Protein AF-A0A7V9M0T8-F1 (afdb_monomer)

pLDDT: mean 82.67, std 12.36, range [54.0, 93.94]

Mean predicted aligned error: 11.9 Å

Radius of gyration: 21.5 Å; Cα contacts (8 Å, |Δi|>4): 4; chains: 1; bounding box: 36×20×56 Å

Solvent-accessible surface area (backbone atoms only — not comparable to full-atom values): 3950 Å² total; per-residue (Å²): 110,70,66,60,52,53,50,51,60,51,59,75,73,49,62,72,88,49,52,61,60,52,51,53,50,51,51,49,52,54,48,44,75,74,38,62,75,53,55,63,51,52,58,54,59,45,48,69,58,46,48,70,67,56,75,33,74,68,44,57,56,60,57,76,78,114

Structure (mmCIF, N/CA/C/O backbone):
data_AF-A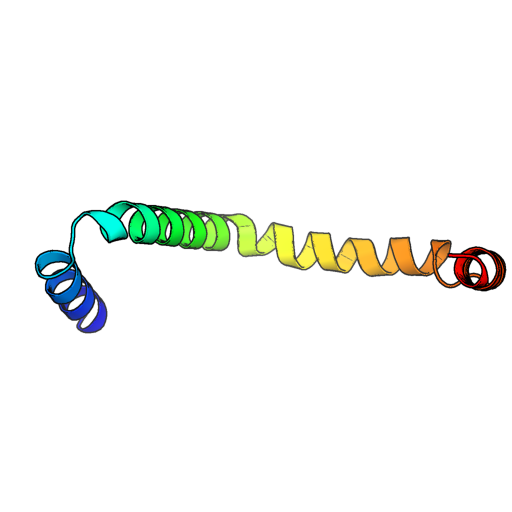0A7V9M0T8-F1
#
_entry.id   AF-A0A7V9M0T8-F1
#
loop_
_atom_site.group_PDB
_atom_site.id
_atom_site.type_symbol
_atom_site.label_atom_id
_atom_site.label_alt_id
_atom_site.label_comp_id
_atom_site.label_asym_id
_atom_site.label_entity_id
_atom_site.label_seq_id
_atom_site.pdbx_PDB_ins_code
_atom_site.Cartn_x
_atom_site.Cartn_y
_atom_site.Cartn_z
_atom_site.occupancy
_atom_site.B_iso_or_equiv
_atom_site.auth_seq_id
_atom_site.auth_comp_id
_atom_site.auth_asym_id
_atom_site.auth_atom_id
_atom_site.pdbx_PDB_model_num
ATOM 1 N N . MET A 1 1 ? 2.012 11.535 16.729 1.00 66.00 1 MET A N 1
ATOM 2 C CA . MET A 1 1 ? 1.236 10.846 17.789 1.00 66.00 1 MET A CA 1
ATOM 3 C C . MET A 1 1 ? -0.262 10.894 17.502 1.00 66.00 1 MET A C 1
ATOM 5 O O . MET A 1 1 ? -0.863 9.833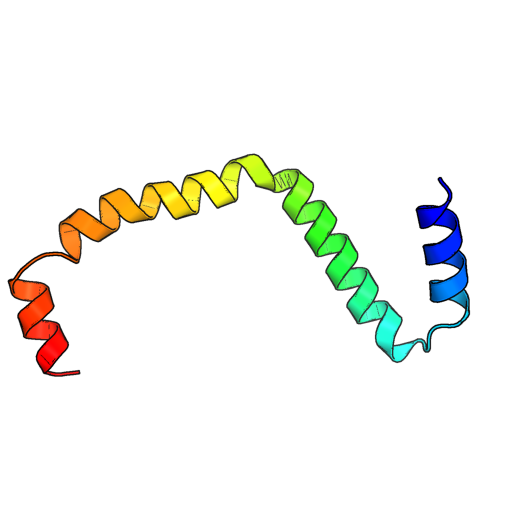 17.440 1.00 66.00 1 MET A O 1
ATOM 9 N N . GLU A 1 2 ? -0.850 12.069 17.242 1.00 90.69 2 GLU A N 1
ATOM 10 C CA . GLU A 1 2 ? -2.290 12.215 16.938 1.00 90.69 2 GLU A CA 1
ATOM 11 C C . GLU A 1 2 ? -2.772 11.327 15.777 1.00 90.69 2 GLU 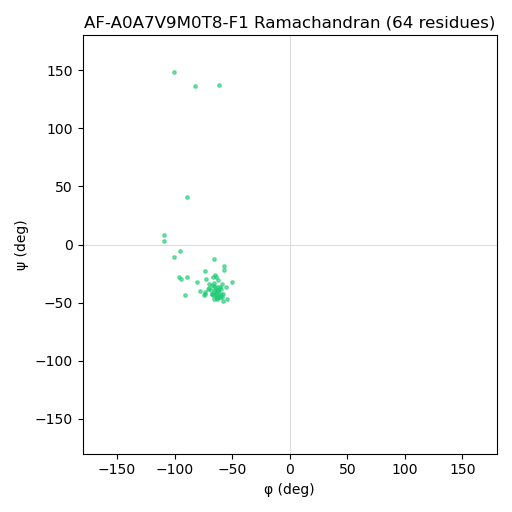A C 1
ATOM 13 O O . GLU A 1 2 ? -3.743 10.593 15.927 1.00 90.69 2 GLU A O 1
ATOM 18 N N . ASN A 1 3 ? -2.039 11.299 14.659 1.00 91.56 3 ASN A N 1
ATOM 19 C CA . ASN A 1 3 ? -2.395 10.454 13.512 1.00 91.56 3 ASN A CA 1
ATOM 20 C C . ASN A 1 3 ? -2.387 8.957 13.847 1.00 91.56 3 ASN A C 1
ATOM 22 O O . ASN A 1 3 ? -3.252 8.226 13.387 1.00 91.56 3 ASN A O 1
ATOM 26 N N . LYS A 1 4 ? -1.451 8.502 14.693 1.00 90.19 4 LYS A N 1
ATOM 27 C CA . LYS A 1 4 ? -1.387 7.097 15.124 1.00 90.19 4 LYS A CA 1
ATOM 28 C C . LYS A 1 4 ? -2.625 6.717 15.937 1.00 90.19 4 LYS A C 1
ATOM 30 O O . LYS A 1 4 ? -3.165 5.637 15.740 1.00 90.19 4 LYS A O 1
ATOM 35 N N . LYS A 1 5 ? -3.089 7.627 16.798 1.00 93.56 5 LYS A N 1
ATOM 36 C CA . LYS A 1 5 ? -4.310 7.439 17.584 1.00 93.56 5 LYS A CA 1
ATOM 37 C C . LYS A 1 5 ? -5.552 7.381 16.688 1.00 93.56 5 LYS A C 1
ATOM 39 O O . LYS A 1 5 ? -6.327 6.444 16.806 1.00 93.56 5 LYS A O 1
ATOM 44 N N . LYS A 1 6 ? -5.681 8.307 15.730 1.00 93.94 6 LYS A N 1
ATOM 45 C CA . LYS A 1 6 ? -6.779 8.288 14.746 1.00 93.94 6 LYS A CA 1
ATOM 46 C C . LYS A 1 6 ? -6.804 6.984 13.945 1.00 93.94 6 LYS A C 1
ATOM 48 O O . LYS A 1 6 ? -7.863 6.410 13.755 1.00 93.94 6 LYS A O 1
ATOM 53 N N . ILE A 1 7 ? -5.642 6.490 13.507 1.00 91.88 7 ILE A N 1
ATOM 54 C CA . ILE A 1 7 ? -5.547 5.211 12.783 1.00 91.88 7 ILE A CA 1
ATOM 55 C C . ILE A 1 7 ? -6.054 4.049 13.646 1.00 91.88 7 ILE A C 1
ATOM 57 O O . ILE A 1 7 ? -6.801 3.221 13.143 1.00 91.88 7 ILE A O 1
ATOM 61 N N . GLN A 1 8 ? -5.695 3.995 14.933 1.00 92.31 8 GLN A N 1
ATOM 62 C CA . GLN A 1 8 ? -6.206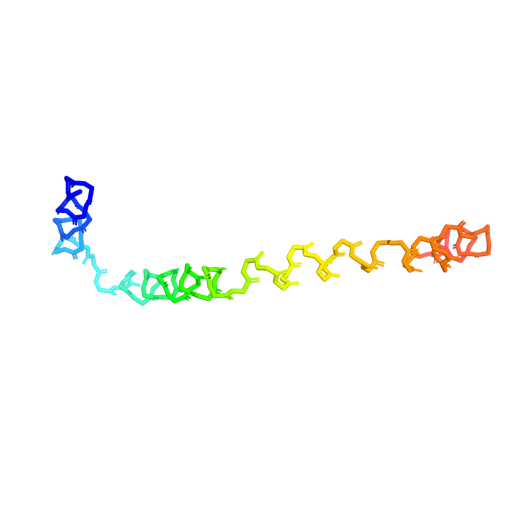 2.959 15.841 1.00 92.31 8 GLN A CA 1
ATOM 63 C C . GLN A 1 8 ? -7.732 3.019 15.974 1.00 92.31 8 GLN A C 1
ATOM 65 O O . GLN A 1 8 ? -8.385 1.992 15.833 1.00 92.31 8 GLN A O 1
ATOM 70 N N . GLU A 1 9 ? -8.296 4.217 16.146 1.00 93.81 9 GLU A N 1
ATOM 71 C CA . GLU A 1 9 ? -9.751 4.417 16.215 1.00 93.81 9 GLU A CA 1
ATOM 72 C C . GLU A 1 9 ? -10.458 3.953 14.924 1.00 93.81 9 GLU A C 1
ATOM 74 O O . GLU A 1 9 ? -11.518 3.333 14.990 1.00 93.81 9 GLU A O 1
ATOM 79 N N . TYR A 1 10 ? -9.861 4.181 13.746 1.00 91.25 10 TYR A N 1
ATOM 80 C CA . TYR A 1 10 ? -10.402 3.677 12.477 1.00 91.25 10 TYR A CA 1
ATOM 81 C C . TYR A 1 10 ? -10.315 2.155 12.348 1.00 91.25 10 TYR A C 1
ATOM 83 O O . TYR A 1 10 ? -11.244 1.545 11.823 1.00 91.25 10 TYR A O 1
ATOM 91 N N . LEU A 1 11 ? -9.224 1.541 12.815 1.00 91.50 11 LEU A N 1
ATOM 92 C CA . LEU A 1 11 ? -9.038 0.089 12.754 1.00 91.50 11 LEU A CA 1
ATOM 93 C C . LEU A 1 11 ? -10.044 -0.662 13.629 1.00 91.50 11 LEU A C 1
ATOM 95 O O . LEU A 1 11 ? -10.511 -1.721 13.228 1.00 91.50 11 LEU A O 1
ATOM 99 N N . GLU A 1 12 ? -10.415 -0.106 14.784 1.00 91.69 12 GLU A N 1
ATOM 100 C CA . GLU A 1 12 ? -11.416 -0.704 15.680 1.00 91.69 12 GLU A CA 1
ATOM 101 C C . GLU A 1 12 ? -12.829 -0.732 15.077 1.00 91.69 12 GLU A C 1
ATOM 103 O O . GLU A 1 12 ? -13.632 -1.597 15.418 1.00 91.69 12 GLU A O 1
ATOM 108 N N . GLN A 1 13 ? -13.148 0.208 14.184 1.00 92.75 13 GLN A N 1
ATOM 109 C CA . GLN A 1 13 ? -14.467 0.321 13.547 1.00 92.75 13 GLN A CA 1
ATOM 110 C C . GLN A 1 13 ? -14.537 -0.377 12.185 1.00 92.75 13 GLN A C 1
ATOM 112 O O . GLN A 1 13 ? -15.598 -0.415 11.553 1.00 92.75 13 GLN A O 1
ATOM 117 N N . LEU A 1 14 ? -13.409 -0.891 11.697 1.00 91.19 14 LEU A N 1
ATOM 118 C CA . LEU A 1 14 ? -13.297 -1.401 10.346 1.00 91.19 14 LEU A CA 1
ATOM 119 C C . LEU A 1 14 ? -13.819 -2.842 10.256 1.00 91.19 14 LEU A C 1
ATOM 121 O O . LEU A 1 14 ? -13.463 -3.677 11.083 1.00 91.19 14 LEU A O 1
ATOM 125 N N . PRO A 1 15 ? -14.601 -3.187 9.222 1.00 93.44 15 PRO A N 1
ATOM 126 C CA . PRO A 1 15 ? -14.944 -4.578 8.962 1.00 93.44 15 PRO A CA 1
ATOM 127 C C . PRO A 1 15 ? -13.705 -5.444 8.681 1.00 93.44 15 PRO A C 1
ATOM 129 O O . PRO A 1 15 ? -12.870 -5.065 7.857 1.00 93.44 15 PRO A O 1
ATOM 132 N N . ASP A 1 16 ? -13.662 -6.653 9.253 1.00 89.06 16 ASP A N 1
ATOM 133 C CA . ASP A 1 16 ? -12.544 -7.610 9.135 1.00 89.06 16 ASP A CA 1
ATOM 134 C C . ASP A 1 16 ? -12.077 -7.863 7.697 1.00 89.06 16 ASP A C 1
ATOM 136 O O . ASP A 1 16 ? -10.889 -8.056 7.443 1.00 89.06 16 ASP A O 1
ATOM 140 N N . LYS A 1 17 ? -13.002 -7.799 6.729 1.00 92.56 17 LYS A N 1
ATOM 141 C CA . LYS A 1 17 ? -12.708 -7.977 5.298 1.00 92.56 17 LYS A CA 1
ATOM 142 C C . LYS A 1 17 ? -11.652 -7.010 4.747 1.00 92.56 17 LYS A C 1
ATOM 144 O O . LYS 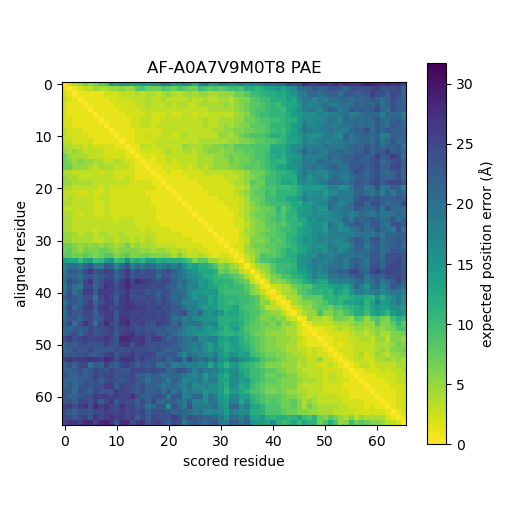A 1 17 ? -11.051 -7.319 3.728 1.00 92.56 1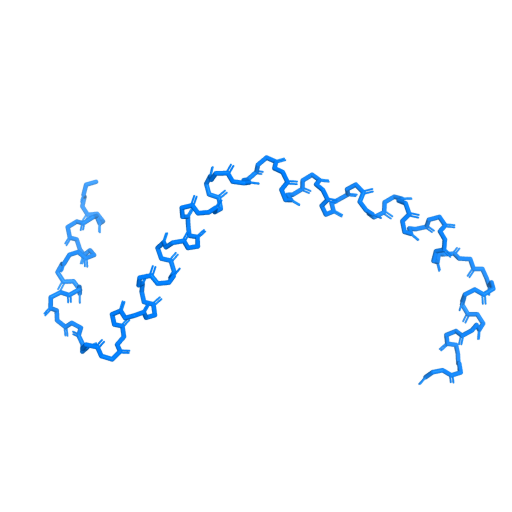7 LYS A O 1
ATOM 149 N N . TYR A 1 18 ? -11.434 -5.869 5.399 1.00 91.81 18 TYR A N 1
ATOM 150 C CA . TYR A 1 18 ? -10.438 -4.874 4.995 1.00 91.81 18 TYR A CA 1
ATOM 151 C C . TYR A 1 18 ? -9.142 -4.949 5.815 1.00 91.81 18 TYR A C 1
ATOM 153 O O . TYR A 1 18 ? -8.155 -4.315 5.451 1.00 91.81 18 TYR A O 1
ATOM 161 N N . LEU A 1 19 ? -9.105 -5.718 6.911 1.00 89.56 19 LEU A N 1
ATOM 162 C CA . LEU A 1 19 ? -7.917 -5.799 7.768 1.00 89.56 19 LEU A CA 1
ATOM 163 C C . LEU A 1 19 ? -6.727 -6.424 7.034 1.00 89.56 19 LEU A C 1
ATOM 165 O O . LEU A 1 19 ? -5.602 -5.959 7.202 1.00 89.56 19 LEU A O 1
ATOM 169 N N . ASN A 1 20 ? -6.978 -7.422 6.179 1.00 91.75 20 ASN A N 1
ATOM 170 C CA . ASN A 1 20 ? -5.936 -8.022 5.343 1.00 91.75 20 ASN A CA 1
ATOM 171 C C . ASN A 1 20 ? -5.339 -7.009 4.359 1.00 91.75 20 ASN A C 1
ATOM 173 O O . ASN A 1 20 ? -4.123 -6.889 4.282 1.00 91.75 20 ASN A O 1
ATOM 177 N N . GLU A 1 21 ? -6.178 -6.229 3.674 1.00 93.50 21 GLU A N 1
ATOM 178 C CA . GLU A 1 21 ? -5.731 -5.202 2.721 1.00 93.50 21 GLU A CA 1
ATOM 179 C C . GLU A 1 21 ? -4.890 -4.116 3.415 1.00 93.50 21 GLU A C 1
ATOM 181 O O . GLU A 1 21 ? -3.850 -3.690 2.913 1.00 93.50 21 GLU A O 1
ATOM 186 N N . ILE A 1 22 ? -5.281 -3.712 4.628 1.00 93.94 22 ILE A N 1
ATOM 187 C CA . ILE A 1 22 ? -4.489 -2.764 5.417 1.00 93.94 22 ILE A CA 1
ATOM 188 C C . ILE A 1 22 ? -3.160 -3.376 5.865 1.00 93.94 22 ILE A C 1
ATOM 190 O O . ILE A 1 22 ? -2.134 -2.696 5.807 1.00 93.94 22 ILE A O 1
ATOM 194 N N . LEU A 1 23 ? -3.151 -4.633 6.315 1.00 92.69 23 LEU A N 1
ATOM 195 C CA . LEU A 1 23 ? -1.916 -5.324 6.693 1.00 92.69 23 LEU A CA 1
ATOM 196 C C . LEU A 1 23 ? -0.946 -5.420 5.512 1.00 92.69 23 LEU A C 1
ATOM 198 O O . LEU A 1 23 ? 0.242 -5.140 5.676 1.00 92.69 23 LEU A O 1
ATOM 202 N N . GLU A 1 24 ? -1.446 -5.744 4.321 1.00 93.81 24 GLU A N 1
ATOM 203 C CA . GLU A 1 24 ? -0.657 -5.749 3.088 1.00 93.81 24 GLU A CA 1
ATOM 204 C C . GLU A 1 24 ? -0.061 -4.369 2.795 1.00 93.81 24 GLU A C 1
ATOM 206 O O . GLU A 1 24 ? 1.138 -4.255 2.527 1.00 93.81 24 GLU A O 1
ATOM 211 N N . TYR A 1 25 ? -0.852 -3.303 2.931 1.00 92.31 25 TYR A N 1
ATOM 212 C CA . TYR A 1 25 ? -0.354 -1.945 2.727 1.00 92.31 25 TYR A CA 1
ATOM 213 C C . TYR A 1 25 ? 0.706 -1.538 3.763 1.00 92.31 25 TYR A C 1
ATOM 215 O O . TYR A 1 25 ? 1.705 -0.905 3.420 1.00 92.31 25 TYR A O 1
ATOM 223 N N . LEU A 1 26 ? 0.546 -1.926 5.031 1.00 92.00 26 LEU A N 1
ATOM 224 C CA . LEU A 1 26 ? 1.553 -1.675 6.066 1.00 92.00 26 LEU A CA 1
ATOM 225 C C . LEU A 1 26 ? 2.868 -2.412 5.773 1.00 92.00 26 LEU A C 1
ATOM 227 O O . LEU A 1 26 ? 3.936 -1.810 5.902 1.00 92.00 26 LEU A O 1
ATOM 231 N N . HIS A 1 27 ? 2.806 -3.669 5.320 1.00 90.75 27 HIS A N 1
ATOM 232 C CA . HIS A 1 27 ? 3.990 -4.402 4.863 1.00 90.75 27 HIS A CA 1
ATOM 233 C C . HIS A 1 27 ? 4.645 -3.737 3.648 1.00 90.75 27 HIS A C 1
ATOM 235 O O . HIS A 1 27 ? 5.872 -3.645 3.594 1.00 90.75 27 HIS A O 1
ATOM 241 N N . PHE A 1 28 ? 3.855 -3.221 2.702 1.00 88.19 28 PHE A N 1
ATOM 242 C CA . PHE A 1 28 ? 4.374 -2.450 1.573 1.00 88.19 28 PHE A CA 1
ATOM 243 C C . PHE A 1 28 ? 5.110 -1.187 2.035 1.00 88.19 28 PHE A C 1
ATOM 245 O O . PHE A 1 28 ? 6.212 -0.915 1.563 1.00 88.19 28 PHE A O 1
ATOM 252 N N . LEU A 1 29 ? 4.560 -0.431 2.989 1.00 88.81 29 LEU A N 1
ATOM 253 C CA . LEU A 1 29 ? 5.238 0.749 3.536 1.00 88.81 29 LEU A CA 1
ATOM 254 C C . LEU A 1 29 ? 6.554 0.385 4.232 1.00 88.81 29 LEU A C 1
ATOM 256 O O . LEU A 1 29 ? 7.545 1.101 4.092 1.00 88.81 29 LEU A O 1
ATOM 260 N N . GLU A 1 30 ? 6.582 -0.736 4.950 1.00 86.88 30 GLU A N 1
ATOM 261 C CA . GLU A 1 30 ? 7.786 -1.245 5.602 1.00 86.88 30 GLU A CA 1
ATOM 262 C C . GLU A 1 30 ? 8.842 -1.699 4.578 1.00 86.88 30 GLU A C 1
A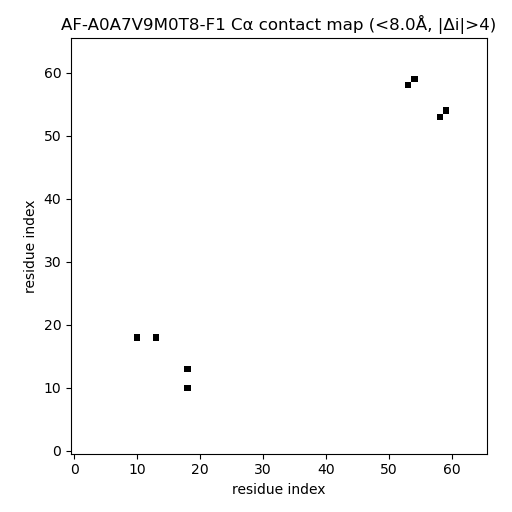TOM 264 O O . GLU A 1 30 ? 10.026 -1.390 4.720 1.00 86.88 30 GLU A O 1
ATOM 269 N N . PHE A 1 31 ? 8.418 -2.391 3.515 1.00 84.81 31 PHE A N 1
ATOM 270 C CA . PHE A 1 31 ? 9.257 -2.721 2.364 1.00 84.81 31 PHE A CA 1
ATOM 271 C C . PHE A 1 31 ? 9.818 -1.455 1.714 1.00 84.81 31 PHE A C 1
ATOM 273 O O . PHE A 1 31 ? 11.024 -1.371 1.504 1.00 84.81 31 PHE A O 1
ATOM 280 N N . LYS A 1 32 ? 8.976 -0.452 1.456 1.00 78.94 32 LYS A N 1
ATOM 281 C CA . LYS A 1 32 ? 9.377 0.800 0.816 1.00 78.94 32 LYS A CA 1
ATOM 282 C C . LYS A 1 32 ? 10.411 1.551 1.654 1.00 78.94 32 LYS A C 1
ATOM 284 O O . LYS A 1 32 ? 11.448 1.929 1.134 1.00 78.94 32 LYS A O 1
ATOM 289 N N . ASN A 1 33 ? 10.202 1.662 2.965 1.00 81.12 33 ASN A N 1
ATOM 290 C CA . ASN A 1 33 ? 11.167 2.286 3.874 1.00 81.12 33 ASN A CA 1
ATOM 291 C C . ASN A 1 33 ? 12.519 1.543 3.920 1.00 81.12 33 ASN A C 1
ATOM 293 O O . ASN A 1 33 ? 13.558 2.155 4.148 1.00 81.12 33 ASN A O 1
ATOM 297 N N . ARG A 1 34 ? 12.523 0.218 3.716 1.00 80.06 34 ARG A N 1
ATOM 298 C CA . ARG A 1 34 ? 13.756 -0.588 3.648 1.00 80.06 34 ARG A CA 1
ATOM 299 C C . ARG A 1 34 ? 14.455 -0.518 2.288 1.00 80.06 34 ARG A C 1
ATOM 301 O O . ARG A 1 34 ? 15.677 -0.601 2.249 1.00 80.06 34 ARG A O 1
ATOM 308 N N . ASN A 1 35 ? 13.700 -0.372 1.199 1.00 68.12 35 ASN A N 1
ATOM 309 C CA . ASN A 1 35 ? 14.198 -0.459 -0.179 1.00 68.12 35 ASN A CA 1
ATOM 310 C C . ASN A 1 35 ? 14.238 0.888 -0.923 1.00 68.12 35 ASN A C 1
ATOM 312 O O . ASN A 1 35 ? 14.649 0.925 -2.079 1.00 68.12 35 ASN A O 1
ATOM 316 N N . GLU A 1 36 ? 13.891 2.003 -0.271 1.00 56.41 36 GLU A N 1
ATOM 317 C CA . GLU A 1 36 ? 13.847 3.359 -0.854 1.00 56.41 36 GLU A CA 1
ATOM 318 C C . GLU A 1 36 ? 15.182 3.825 -1.472 1.00 56.41 36 GLU A C 1
ATOM 320 O O . GLU A 1 36 ? 15.189 4.721 -2.310 1.00 56.41 36 GLU A O 1
ATOM 325 N N . ILE A 1 37 ? 16.311 3.191 -1.130 1.00 54.88 37 ILE A N 1
ATOM 326 C CA . ILE A 1 37 ? 17.627 3.470 -1.736 1.00 54.88 37 ILE A CA 1
ATOM 327 C C . ILE A 1 37 ? 17.885 2.598 -2.985 1.00 54.88 37 ILE A C 1
ATOM 329 O O . ILE A 1 37 ? 18.598 3.014 -3.902 1.00 54.88 37 ILE A O 1
ATOM 333 N N . ALA A 1 38 ? 17.295 1.403 -3.055 1.00 54.00 38 ALA A N 1
ATOM 334 C CA . ALA A 1 38 ? 17.552 0.432 -4.115 1.00 54.00 38 ALA A CA 1
ATOM 335 C C . ALA A 1 38 ? 16.594 0.582 -5.310 1.00 54.00 38 ALA A C 1
ATOM 337 O O . ALA A 1 38 ? 17.064 0.578 -6.441 1.00 54.00 38 ALA A O 1
ATOM 338 N N . ASP A 1 39 ? 15.289 0.783 -5.096 1.00 56.91 39 ASP A N 1
ATOM 339 C CA . ASP A 1 39 ? 14.307 0.737 -6.198 1.00 56.91 39 ASP A CA 1
ATOM 340 C C . ASP A 1 39 ? 14.281 2.005 -7.063 1.00 56.91 39 ASP A C 1
ATOM 342 O O . ASP A 1 39 ? 14.214 1.909 -8.287 1.00 56.91 39 ASP A O 1
ATOM 346 N N . PHE A 1 40 ? 14.397 3.199 -6.470 1.00 54.50 40 PHE A N 1
ATOM 347 C CA . PHE A 1 40 ? 14.394 4.442 -7.256 1.00 54.50 40 PHE A CA 1
ATOM 348 C C . PHE A 1 40 ? 15.681 4.596 -8.075 1.00 54.50 40 PHE A C 1
ATOM 350 O O . PHE A 1 40 ? 15.637 5.031 -9.221 1.00 54.50 40 PHE A O 1
ATOM 357 N N . SER A 1 41 ? 16.830 4.192 -7.518 1.00 57.50 41 SER A N 1
ATOM 358 C CA . SER A 1 41 ? 18.085 4.207 -8.272 1.00 57.50 41 SER A CA 1
ATOM 359 C C . SER A 1 41 ? 18.136 3.081 -9.307 1.00 57.50 41 SER A C 1
ATOM 361 O O . SER A 1 41 ? 18.498 3.348 -10.443 1.00 57.50 41 SER A O 1
ATOM 363 N N . SER A 1 42 ? 17.703 1.858 -8.985 1.00 59.97 42 SER A N 1
ATOM 364 C CA . SER A 1 42 ? 17.702 0.724 -9.924 1.00 59.97 42 SER A CA 1
ATOM 365 C C . SER A 1 42 ? 16.765 0.933 -11.124 1.00 59.97 42 SER A C 1
ATOM 367 O O . SER A 1 42 ? 17.164 0.678 -12.264 1.00 59.97 42 SER A O 1
ATOM 369 N N . MET A 1 43 ? 15.551 1.466 -10.911 1.00 58.47 43 MET A N 1
ATOM 370 C CA . MET A 1 43 ? 14.642 1.798 -12.020 1.00 58.47 43 MET A CA 1
ATOM 371 C C . MET A 1 43 ? 15.227 2.887 -12.929 1.00 58.47 43 MET A C 1
ATOM 373 O O . MET A 1 43 ? 15.218 2.712 -14.143 1.00 58.47 43 MET A O 1
ATOM 377 N N . LEU A 1 44 ? 15.813 3.951 -12.367 1.00 61.09 44 LEU A N 1
ATOM 378 C CA . LEU A 1 44 ? 16.434 5.028 -13.153 1.00 6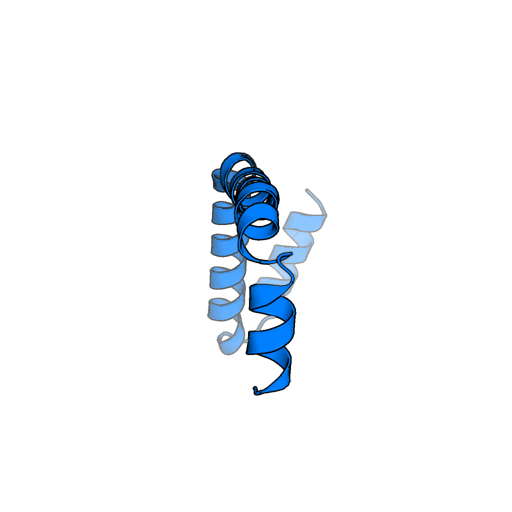1.09 44 LEU A CA 1
ATOM 379 C C . LEU A 1 44 ? 17.736 4.595 -13.853 1.00 61.09 44 LEU A C 1
ATOM 381 O O . LEU A 1 44 ? 18.013 5.025 -14.966 1.00 61.09 44 LEU A O 1
ATOM 385 N N . LEU A 1 45 ? 18.530 3.703 -13.251 1.00 64.44 45 LEU A N 1
ATOM 386 C CA . LEU A 1 45 ? 19.744 3.149 -13.876 1.00 64.44 45 LEU A CA 1
ATOM 387 C C . LEU A 1 45 ? 19.432 2.298 -15.116 1.00 64.44 45 LEU A C 1
ATOM 389 O O . LEU A 1 45 ? 20.273 2.151 -16.009 1.00 64.44 45 LEU A O 1
ATOM 393 N N . SER A 1 46 ? 18.225 1.733 -15.167 1.00 67.25 46 SER A N 1
ATOM 394 C CA . SER A 1 46 ? 17.754 0.955 -16.309 1.00 67.25 46 SER A CA 1
ATOM 395 C C . SER A 1 46 ? 17.427 1.855 -17.501 1.00 67.25 46 SER A C 1
ATOM 397 O O . SER A 1 46 ? 17.604 1.422 -18.634 1.00 67.25 46 SER A O 1
ATOM 399 N N . GLU A 1 47 ? 17.018 3.108 -17.270 1.00 73.38 47 GLU A N 1
ATOM 400 C CA . GLU A 1 47 ? 16.622 4.048 -18.329 1.00 73.38 47 GLU A CA 1
ATOM 401 C C . GLU A 1 47 ? 17.783 4.370 -19.276 1.00 73.38 47 GLU A C 1
ATOM 403 O O . GLU A 1 47 ? 17.626 4.254 -20.488 1.00 73.38 47 GLU A O 1
ATOM 408 N N . ASP A 1 48 ? 18.974 4.675 -18.752 1.00 77.50 48 ASP A N 1
ATOM 409 C CA . ASP A 1 48 ? 20.154 4.974 -19.580 1.00 77.50 48 ASP A CA 1
ATOM 410 C C . ASP A 1 48 ? 20.639 3.766 -20.392 1.00 77.50 48 ASP A C 1
ATOM 412 O O . ASP A 1 48 ? 21.197 3.914 -21.482 1.00 77.50 48 ASP A O 1
ATOM 416 N N . SER A 1 49 ? 20.484 2.558 -19.847 1.00 79.88 49 SER A N 1
ATOM 417 C CA . SER A 1 49 ? 20.849 1.323 -20.550 1.00 79.88 49 SER A CA 1
ATOM 418 C C . SER A 1 49 ? 19.827 0.998 -21.635 1.00 79.88 49 SER A C 1
ATOM 420 O O . SER A 1 49 ? 20.198 0.683 -22.761 1.00 79.88 49 SER A O 1
ATOM 422 N N . LEU A 1 50 ? 18.546 1.150 -21.315 1.00 79.25 50 LEU A N 1
ATOM 423 C CA . LEU A 1 50 ? 17.442 0.854 -22.209 1.00 79.25 50 LEU A CA 1
ATOM 424 C C . LEU A 1 50 ? 17.343 1.874 -23.346 1.00 79.25 50 LEU A C 1
ATOM 426 O O . LEU A 1 50 ? 17.130 1.489 -24.486 1.00 79.25 50 LEU A O 1
ATOM 430 N N . ALA A 1 51 ? 17.596 3.157 -23.083 1.00 82.81 51 ALA A N 1
ATOM 431 C CA . ALA A 1 51 ? 17.625 4.197 -24.107 1.00 82.81 51 ALA A CA 1
ATOM 432 C C . ALA A 1 51 ? 18.664 3.915 -25.207 1.00 82.81 51 ALA A C 1
ATOM 434 O O . ALA A 1 51 ? 18.416 4.222 -26.370 1.00 82.81 51 ALA A O 1
ATOM 435 N N . LYS A 1 52 ? 19.807 3.304 -24.864 1.00 83.00 52 LYS A N 1
ATOM 436 C CA . LYS A 1 52 ? 20.855 2.948 -25.839 1.00 83.00 52 LYS A CA 1
ATOM 437 C C . LYS A 1 52 ? 20.422 1.859 -26.812 1.00 83.00 52 LYS A C 1
ATOM 439 O O . LYS A 1 52 ? 20.868 1.878 -27.953 1.00 83.00 52 LYS A O 1
ATOM 444 N N . GLU A 1 53 ? 19.611 0.913 -26.354 1.00 82.50 53 GLU A N 1
ATOM 445 C CA . GLU A 1 53 ? 19.165 -0.216 -27.175 1.00 82.50 53 GLU A CA 1
ATOM 446 C C . GLU A 1 53 ? 1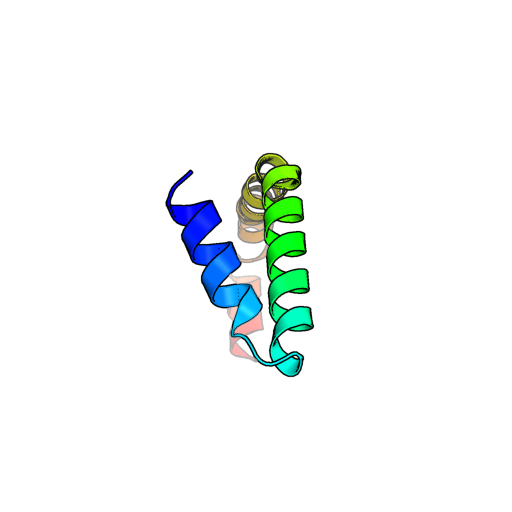7.810 0.065 -27.843 1.00 82.50 53 GLU A C 1
ATOM 448 O O . GLU A 1 53 ? 17.577 -0.392 -28.957 1.00 82.50 53 GLU A O 1
ATOM 453 N N . TRP A 1 54 ? 16.953 0.881 -27.219 1.00 85.00 54 TRP A N 1
ATOM 454 C CA . TRP A 1 54 ? 15.566 1.096 -27.643 1.00 85.00 54 TRP A CA 1
ATOM 455 C C . TRP A 1 54 ? 15.347 2.339 -28.517 1.00 85.00 54 TRP A C 1
ATOM 457 O O . TRP A 1 54 ? 14.439 2.339 -29.338 1.00 85.00 54 TRP A O 1
ATOM 467 N N . LEU A 1 55 ? 16.166 3.394 -28.392 1.00 87.31 55 LEU A N 1
ATOM 468 C CA . LEU A 1 55 ? 16.054 4.615 -29.217 1.00 87.31 55 LEU A CA 1
ATOM 469 C C . LEU A 1 55 ? 16.879 4.513 -30.511 1.00 87.31 55 LEU A C 1
ATOM 471 O O . LEU A 1 55 ? 17.572 5.457 -30.902 1.00 87.31 55 LEU A O 1
ATOM 475 N N . THR A 1 56 ? 16.852 3.345 -31.150 1.00 91.06 56 THR A N 1
ATOM 476 C CA . THR A 1 56 ? 17.507 3.109 -32.440 1.00 91.06 56 THR A CA 1
ATOM 477 C C . THR A 1 56 ? 16.480 3.174 -33.562 1.00 91.06 56 THR A C 1
ATOM 479 O O . THR A 1 56 ? 15.318 2.814 -33.382 1.00 91.06 56 THR A O 1
ATOM 482 N N . SER A 1 57 ? 16.898 3.628 -34.745 1.00 89.81 57 SER A N 1
ATOM 483 C CA . SER A 1 57 ? 16.000 3.675 -35.905 1.00 89.81 57 SER A CA 1
ATOM 484 C C . SER A 1 57 ? 15.546 2.275 -36.330 1.00 89.81 57 SER A C 1
ATOM 486 O O . SER A 1 57 ? 14.464 2.119 -36.882 1.00 89.81 57 SER A O 1
ATOM 488 N N . GLU A 1 58 ? 16.359 1.255 -36.060 1.00 90.75 58 GLU A N 1
ATOM 489 C CA . GLU A 1 58 ? 16.035 -0.149 -36.277 1.00 90.75 58 GLU A CA 1
ATOM 490 C C . GLU A 1 58 ? 14.864 -0.616 -35.399 1.00 90.75 58 GLU A C 1
ATOM 492 O O . GLU A 1 58 ? 13.941 -1.254 -35.910 1.00 90.75 58 GLU A O 1
ATOM 497 N N . GLU A 1 59 ? 14.864 -0.264 -34.110 1.00 89.50 59 GLU A N 1
ATOM 498 C CA . GLU A 1 59 ? 13.729 -0.522 -33.217 1.00 89.50 59 GLU A CA 1
ATOM 499 C C . GLU A 1 59 ? 12.505 0.301 -33.633 1.00 89.50 59 GLU A C 1
ATOM 501 O O . GLU A 1 59 ? 11.419 -0.256 -33.757 1.00 89.50 59 GLU A O 1
ATOM 506 N N . ASP A 1 60 ? 12.658 1.584 -33.972 1.00 88.56 60 ASP A N 1
ATOM 507 C CA . ASP A 1 60 ? 11.536 2.406 -34.453 1.00 88.56 60 ASP A CA 1
ATOM 508 C C . ASP A 1 60 ? 10.827 1.785 -35.673 1.00 88.56 60 ASP A C 1
ATOM 510 O O . ASP A 1 60 ? 9.605 1.879 -35.800 1.00 88.56 60 ASP A O 1
ATOM 514 N N . GLU A 1 61 ? 11.564 1.137 -36.582 1.00 92.00 61 GLU A N 1
ATOM 515 C CA . GLU A 1 61 ? 10.973 0.395 -37.703 1.00 92.00 61 GLU A CA 1
ATOM 516 C C . GLU A 1 61 ? 10.331 -0.927 -37.261 1.00 92.00 61 GLU A C 1
ATOM 518 O O . GLU A 1 61 ? 9.235 -1.255 -37.718 1.00 92.00 61 GLU A O 1
ATOM 523 N N . ALA A 1 62 ? 10.961 -1.677 -36.352 1.00 89.44 62 ALA A N 1
ATOM 524 C CA . ALA A 1 62 ? 10.394 -2.915 -35.814 1.00 89.44 62 ALA A CA 1
ATOM 525 C C . ALA A 1 62 ? 9.052 -2.671 -35.096 1.00 89.44 62 ALA A C 1
ATOM 527 O O . ALA A 1 62 ? 8.115 -3.461 -35.226 1.00 89.44 62 ALA A O 1
ATOM 528 N N . TRP A 1 63 ? 8.932 -1.538 -34.403 1.00 85.69 63 TRP A N 1
ATOM 529 C CA . TRP A 1 63 ? 7.745 -1.137 -33.651 1.00 85.69 63 TRP A CA 1
ATOM 530 C C . TRP A 1 63 ? 6.574 -0.689 -34.523 1.00 85.69 63 TRP A C 1
ATOM 532 O O . TRP A 1 63 ? 5.427 -0.788 -34.098 1.00 85.69 63 TRP A O 1
ATOM 542 N N . LYS A 1 64 ? 6.813 -0.261 -35.768 1.00 88.19 64 LYS A N 1
ATOM 543 C CA . LYS A 1 64 ? 5.734 0.103 -36.710 1.00 88.19 64 LYS A CA 1
ATOM 544 C C . LYS A 1 64 ? 4.857 -1.077 -37.128 1.00 88.19 64 LYS A C 1
ATOM 546 O O . LYS A 1 64 ? 3.820 -0.870 -37.759 1.00 88.19 64 LYS A O 1
ATOM 551 N N . HIS A 1 65 ? 5.288 -2.298 -36.829 1.00 81.06 65 HIS A N 1
ATOM 552 C CA . HIS A 1 65 ? 4.634 -3.534 -37.244 1.00 81.06 65 HIS A CA 1
ATOM 553 C C . HIS A 1 65 ? 3.956 -4.300 -36.093 1.00 81.06 65 HIS A C 1
ATOM 555 O O . HIS A 1 65 ? 3.491 -5.420 -36.317 1.00 81.06 65 HIS A O 1
ATOM 561 N N . LEU A 1 66 ? 3.888 -3.702 -34.898 1.00 77.75 66 LEU A N 1
ATOM 562 C CA . LEU A 1 66 ? 3.209 -4.210 -33.697 1.00 77.75 66 LEU A CA 1
ATOM 563 C C . LEU A 1 66 ? 1.900 -3.450 -33.439 1.00 77.75 66 LEU A C 1
ATOM 565 O O . LEU A 1 66 ? 0.930 -4.117 -33.012 1.00 77.75 66 LEU A O 1
#

Sequence (66 aa):
MENKKKIQEYLEQLPDKYLNEILEYLHFLEFKNRNEIADFSSMLLSEDSLAKEWLTSEEDEAWKHL

Secondary structure (DSSP, 8-state):
-HHHHHHHHHHHTS-GGGHHHHHHHHHHHHHHHHHTTTHHHHHHHHHHHHHHHHSSHHHHHHHTT-

Foldseek 3Di:
DVVVVVVVVDVVVDDPVCPVVVVVVVVVVVVCVVCVPPPVCVVVVVCVVCCVVCVDVVNVVVVVVD